Protein AF-A0AAD8BWB7-F1 (afdb_monomer)

InterPro domains:
  IPR016661 Prefoldin, subunit 4 [PTHR21100] (5-66)

Foldseek 3Di:
DDDDPPPVPPPQDPVNVVVVVVCVVVVVVVVVVVVVVVVVVVVVVVVVVVVVVVVVVVVDPDDDDDDD

Radius of gyration: 27.08 Å; Cα contacts (8 Å, |Δi|>4): 2; chains: 1; bounding box: 46×38×76 Å

Solvent-accessible surface area (backbone atoms only — not comparable to full-atom values): 4291 Å² total; per-residue (Å²): 139,93,82,76,87,74,73,73,80,72,80,75,46,73,69,52,52,52,50,51,56,49,48,52,56,51,49,52,54,52,50,54,53,51,53,54,48,53,53,50,52,50,53,51,50,55,50,48,54,51,50,53,53,49,63,67,53,62,82,49,97,66,87,81,82,80,88,130

Sequence (68 aa):
MAASMKDSDAQVTYEDQQKINRFARTNSRLMDFKEELAAKEKEFENLKDAEDELLMAEGDSDVVPYPF

pLDDT: mean 83.94, std 17.19, range [41.72, 98.31]

Organism: Biomphalaria pfeifferi (NCBI:txid112525)

Mean predicted aligned error: 10.82 Å

Structure (mmCIF, N/CA/C/O backbone):
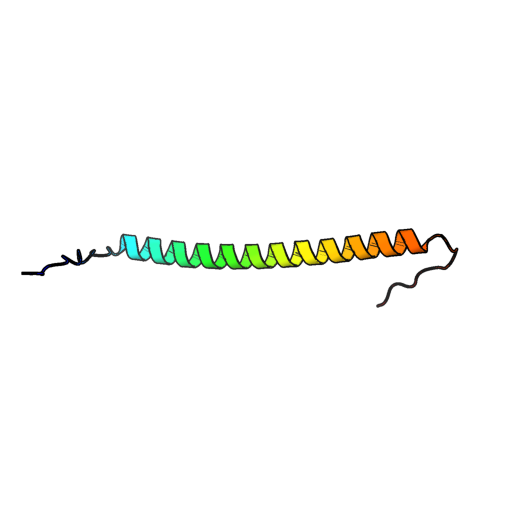data_AF-A0AAD8BWB7-F1
#
_entry.id   AF-A0AAD8BWB7-F1
#
loop_
_atom_site.group_PDB
_atom_site.id
_atom_site.type_symbol
_atom_site.label_atom_id
_atom_site.label_alt_id
_atom_site.label_comp_id
_atom_site.label_asym_id
_atom_site.label_entity_id
_atom_site.label_seq_id
_atom_site.pdbx_PDB_ins_code
_atom_site.Cartn_x
_atom_site.Cartn_y
_atom_site.Cartn_z
_atom_site.occupancy
_atom_site.B_iso_or_equiv
_atom_site.auth_seq_id
_atom_site.auth_comp_id
_atom_site.auth_asym_id
_atom_site.auth_atom_id
_atom_site.pdbx_PDB_model_num
ATOM 1 N N . MET A 1 1 ? 0.017 -31.269 43.462 1.00 41.72 1 MET A N 1
ATOM 2 C CA . MET A 1 1 ? -1.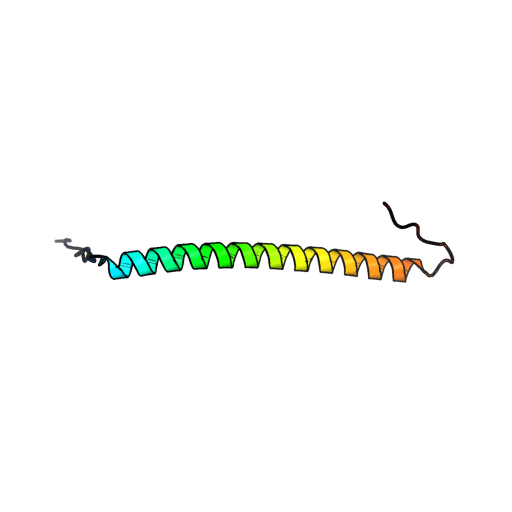354 -30.897 43.053 1.00 41.72 1 MET A CA 1
ATOM 3 C C . MET A 1 1 ? -1.249 -29.733 42.088 1.00 41.72 1 MET A C 1
ATOM 5 O O . MET A 1 1 ? -0.905 -28.642 42.516 1.00 41.72 1 MET A O 1
ATOM 9 N N . ALA A 1 2 ? -1.455 -29.990 40.798 1.00 58.41 2 ALA A N 1
ATOM 10 C CA . ALA A 1 2 ? -1.519 -28.967 39.763 1.00 58.41 2 ALA A CA 1
ATOM 11 C C . ALA A 1 2 ? -2.977 -28.854 39.305 1.00 58.41 2 ALA A C 1
ATOM 13 O O . ALA A 1 2 ? -3.498 -29.784 38.702 1.00 58.41 2 ALA A O 1
ATOM 14 N N . ALA A 1 3 ? -3.630 -27.763 39.689 1.00 51.81 3 ALA A N 1
ATOM 15 C CA . ALA A 1 3 ? -4.887 -27.226 39.163 1.00 51.81 3 ALA A CA 1
ATOM 16 C C . ALA A 1 3 ? -5.134 -25.959 40.000 1.00 51.81 3 ALA A C 1
ATOM 18 O O . ALA A 1 3 ? -5.088 -26.013 41.221 1.00 51.81 3 ALA A O 1
ATOM 19 N N . SER A 1 4 ? -5.300 -24.769 39.447 1.00 47.59 4 SER A N 1
ATOM 20 C CA . SER A 1 4 ? -6.222 -24.450 38.375 1.00 47.59 4 SER A CA 1
ATOM 21 C C . SER A 1 4 ? -5.693 -23.222 37.637 1.00 47.59 4 SER A C 1
ATOM 23 O O . SER A 1 4 ? -5.499 -22.165 38.241 1.00 47.59 4 SER A O 1
ATOM 25 N N . MET A 1 5 ? -5.448 -23.374 36.335 1.00 51.81 5 MET A N 1
ATOM 26 C CA . MET A 1 5 ? -5.518 -22.250 35.413 1.00 51.81 5 MET A CA 1
ATOM 27 C C . MET A 1 5 ? -6.956 -21.745 35.505 1.00 51.81 5 MET A C 1
ATOM 29 O O . MET A 1 5 ? -7.867 -22.349 34.946 1.00 51.81 5 MET A O 1
ATOM 33 N N . LYS A 1 6 ? -7.171 -20.679 36.281 1.00 47.81 6 LYS A N 1
ATOM 34 C CA . LYS A 1 6 ? -8.366 -19.861 36.122 1.00 47.81 6 LYS A CA 1
ATOM 35 C C . LYS A 1 6 ? -8.209 -19.194 34.769 1.00 47.81 6 LYS A C 1
ATOM 37 O O . LYS A 1 6 ? -7.605 -18.131 34.669 1.00 47.81 6 LYS A O 1
ATOM 42 N N . ASP A 1 7 ? -8.688 -19.895 33.752 1.00 53.03 7 ASP A N 1
ATOM 43 C CA . ASP A 1 7 ? -9.180 -19.293 32.531 1.00 53.03 7 ASP A CA 1
ATOM 44 C C . ASP A 1 7 ? -10.185 -18.244 33.004 1.00 53.03 7 ASP A C 1
ATOM 46 O O . ASP A 1 7 ? -11.279 -18.554 33.485 1.00 53.03 7 ASP A O 1
ATOM 50 N N . SER A 1 8 ? -9.713 -17.008 33.125 1.00 54.53 8 SER A N 1
ATOM 51 C CA . SER A 1 8 ? -10.565 -15.883 33.441 1.00 54.53 8 SER A CA 1
ATOM 52 C C . SER A 1 8 ? -11.445 -15.733 32.220 1.00 54.53 8 SER A C 1
ATOM 54 O O . SER A 1 8 ? -11.010 -15.141 31.236 1.00 54.53 8 SER A O 1
ATOM 56 N N . ASP A 1 9 ? -12.617 -16.359 32.299 1.00 61.69 9 ASP A N 1
ATOM 57 C CA . ASP A 1 9 ? -13.695 -16.353 31.321 1.00 61.69 9 ASP A CA 1
ATOM 58 C C . ASP A 1 9 ? -14.086 -14.888 31.094 1.00 61.69 9 ASP A C 1
ATOM 60 O O . ASP A 1 9 ? -14.905 -14.298 31.806 1.00 61.69 9 ASP A O 1
ATOM 64 N N . ALA A 1 10 ? -13.323 -14.235 30.218 1.00 71.31 10 ALA A N 1
ATOM 65 C CA . ALA A 1 10 ? -13.391 -12.812 29.989 1.00 71.31 10 ALA A CA 1
ATOM 66 C C . ALA A 1 10 ? -14.720 -12.564 29.291 1.00 71.31 10 ALA A C 1
ATOM 68 O O . ALA A 1 10 ? -14.881 -12.846 28.105 1.00 71.31 10 ALA A O 1
ATOM 69 N N . GLN A 1 11 ? -15.697 -12.078 30.053 1.00 80.69 11 GLN A N 1
ATOM 70 C CA . GLN A 1 11 ? -17.009 -11.759 29.519 1.00 80.69 11 GLN A CA 1
ATOM 71 C C . GLN A 1 11 ? -16.873 -10.578 28.559 1.00 80.69 11 GLN A C 1
ATOM 73 O O . GLN A 1 11 ? -16.768 -9.426 28.977 1.00 80.69 11 GLN A O 1
ATOM 78 N N . VAL A 1 12 ? -16.852 -10.880 27.261 1.00 82.94 12 VAL A N 1
ATOM 79 C CA . VAL A 1 12 ? -16.856 -9.880 26.194 1.00 82.94 12 VAL A CA 1
ATOM 80 C C . VAL A 1 12 ? -18.212 -9.191 26.213 1.00 82.94 12 VAL A C 1
ATOM 82 O O . VAL A 1 12 ? -19.248 -9.813 25.962 1.00 82.94 12 VAL A O 1
ATOM 85 N N . THR A 1 13 ? -18.220 -7.901 26.534 1.00 92.06 13 THR A N 1
ATOM 86 C CA . THR A 1 13 ? -19.460 -7.127 26.531 1.00 92.06 13 THR A CA 1
ATOM 87 C C . THR A 1 13 ? -19.925 -6.877 25.095 1.00 92.06 13 THR A C 1
ATOM 89 O O . THR A 1 13 ? -19.151 -6.950 24.138 1.00 92.06 13 THR A O 1
ATOM 92 N N . TYR A 1 14 ? -21.202 -6.533 24.914 1.00 93.38 14 TYR A N 1
ATOM 93 C CA . TYR A 1 14 ? -21.712 -6.145 23.594 1.00 93.38 14 TYR A CA 1
ATOM 94 C C . TYR A 1 14 ? -20.920 -4.969 22.992 1.00 93.38 14 TYR A C 1
ATOM 96 O O . TYR A 1 14 ? -20.639 -4.953 21.793 1.00 93.38 14 TYR A O 1
ATOM 104 N N . GLU A 1 15 ? -20.508 -4.012 23.828 1.00 94.75 15 GLU A N 1
ATOM 105 C CA . GLU A 1 15 ? -19.682 -2.881 23.405 1.00 94.75 15 GLU A CA 1
ATOM 106 C C . GLU A 1 15 ? -18.295 -3.338 22.921 1.00 94.75 15 GLU A C 1
ATOM 108 O O . GLU A 1 15 ? -17.804 -2.863 21.893 1.00 94.75 15 GLU A O 1
ATOM 113 N N . ASP A 1 16 ? -17.684 -4.311 23.602 1.00 94.94 16 ASP A N 1
ATOM 114 C CA . ASP A 1 16 ? -16.406 -4.894 23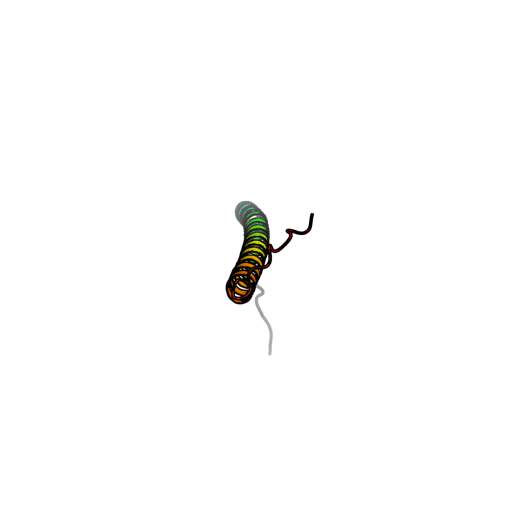.185 1.00 94.94 16 ASP A CA 1
ATOM 115 C C . ASP A 1 16 ? -16.541 -5.636 21.857 1.00 94.94 16 ASP A C 1
ATOM 117 O O . ASP A 1 16 ? -15.717 -5.447 20.964 1.00 94.94 16 ASP A O 1
ATOM 121 N N . GLN A 1 17 ? -17.625 -6.390 21.655 1.00 94.56 17 GLN A N 1
ATOM 122 C CA . GLN A 1 17 ? -17.883 -7.052 20.376 1.00 94.56 17 GLN A CA 1
ATOM 123 C C . GLN A 1 17 ? -18.040 -6.040 19.229 1.00 94.56 17 GLN A C 1
ATOM 125 O O . GLN A 1 17 ? -17.545 -6.265 18.120 1.00 94.56 17 GLN A O 1
ATOM 130 N N . GLN A 1 18 ? -18.686 -4.895 19.477 1.00 97.00 18 GLN A N 1
ATOM 131 C CA . GLN A 1 18 ? -18.771 -3.817 18.489 1.00 97.00 18 GLN A CA 1
ATOM 132 C C . GLN A 1 18 ? -17.391 -3.231 18.162 1.00 97.00 18 GLN A C 1
ATOM 134 O O . GLN A 1 18 ? -17.090 -2.999 16.985 1.00 97.00 18 GLN A O 1
ATOM 139 N N . LYS A 1 19 ? -16.538 -3.030 19.174 1.00 97.38 19 LYS A N 1
ATOM 140 C CA . LYS A 1 19 ? -15.153 -2.563 18.998 1.00 97.38 19 LYS A CA 1
ATOM 141 C C . LYS A 1 19 ? -14.313 -3.579 18.225 1.00 97.38 19 LYS A C 1
ATOM 143 O O . LYS A 1 19 ? -13.649 -3.184 17.270 1.00 97.38 19 LYS A O 1
ATOM 148 N N . ILE A 1 20 ? -14.414 -4.868 18.549 1.00 96.44 20 ILE A N 1
ATOM 149 C CA . ILE A 1 20 ? -13.744 -5.967 17.837 1.00 96.44 20 ILE A CA 1
ATOM 150 C C . ILE A 1 20 ? -14.165 -5.978 16.365 1.00 96.44 20 ILE A C 1
ATOM 152 O O . ILE A 1 20 ? -13.318 -5.964 15.475 1.00 96.44 20 ILE A O 1
ATOM 156 N N . ASN A 1 21 ? -15.467 -5.898 16.084 1.00 96.69 21 ASN A N 1
ATOM 157 C CA . ASN A 1 21 ? -15.977 -5.893 14.711 1.00 96.69 21 ASN A CA 1
ATOM 158 C C . ASN A 1 21 ? -15.558 -4.637 13.933 1.00 96.69 21 ASN A C 1
ATOM 160 O O . ASN A 1 21 ? -15.379 -4.675 12.712 1.00 96.69 21 ASN A O 1
ATOM 164 N N . ARG A 1 22 ? -15.433 -3.490 14.608 1.00 97.94 22 ARG A N 1
ATOM 165 C CA . ARG A 1 22 ? -14.913 -2.264 13.994 1.00 97.94 22 ARG A CA 1
ATOM 166 C C . ARG A 1 22 ? -13.420 -2.393 13.702 1.00 97.94 22 ARG A C 1
ATOM 168 O O . ARG A 1 22 ? -13.002 -2.026 12.604 1.00 97.94 22 ARG A O 1
ATOM 175 N N . PHE A 1 23 ? -12.650 -2.929 14.645 1.00 97.88 23 PHE A N 1
ATOM 176 C CA . PHE A 1 23 ? -11.223 -3.174 14.482 1.00 97.88 23 PHE A CA 1
ATOM 177 C C . PHE A 1 23 ? -10.969 -4.128 13.320 1.00 97.88 23 PHE A C 1
ATOM 179 O O . PHE A 1 23 ? -10.243 -3.759 12.409 1.00 97.88 23 PHE A O 1
ATOM 186 N N . ALA A 1 24 ? -11.640 -5.283 13.287 1.00 98.19 24 ALA A N 1
ATOM 187 C CA . ALA A 1 24 ? -11.499 -6.264 12.216 1.00 98.19 24 ALA A CA 1
ATOM 188 C C . ALA A 1 24 ? -11.739 -5.635 10.835 1.00 98.19 24 ALA A C 1
ATOM 190 O O . ALA A 1 24 ? -10.879 -5.717 9.965 1.00 98.19 24 ALA A O 1
ATOM 191 N N . ARG A 1 25 ? -12.849 -4.901 10.662 1.00 98.06 25 ARG A N 1
ATOM 192 C CA . ARG A 1 25 ? -13.156 -4.208 9.396 1.00 98.06 25 ARG A CA 1
ATOM 193 C C . ARG A 1 25 ? -12.121 -3.150 9.022 1.00 98.06 25 ARG A C 1
ATOM 195 O O . ARG A 1 25 ? -11.784 -3.007 7.852 1.00 98.06 25 ARG A O 1
ATOM 202 N N . THR A 1 26 ? -11.647 -2.388 10.002 1.00 97.81 26 THR A N 1
ATOM 203 C CA . THR A 1 26 ? -10.648 -1.336 9.767 1.00 97.81 26 THR A CA 1
ATOM 204 C C . THR A 1 26 ? -9.294 -1.943 9.420 1.00 97.81 26 THR A C 1
ATOM 206 O O . THR A 1 26 ? -8.618 -1.454 8.524 1.00 97.81 26 THR A O 1
ATOM 209 N N . ASN A 1 27 ? -8.922 -3.030 10.092 1.00 98.06 27 ASN A N 1
ATOM 210 C CA . ASN A 1 27 ? -7.670 -3.728 9.872 1.00 98.06 27 ASN A CA 1
ATOM 211 C C . ASN A 1 27 ? -7.638 -4.415 8.504 1.00 98.06 27 ASN A C 1
ATOM 213 O O . ASN A 1 27 ? -6.638 -4.283 7.816 1.00 98.06 27 ASN A O 1
ATOM 217 N N . SER A 1 28 ? -8.726 -5.067 8.074 1.00 98.00 28 SER A N 1
ATOM 218 C CA . SER A 1 28 ? -8.819 -5.617 6.713 1.00 98.00 28 SER A CA 1
ATOM 219 C C . SER A 1 28 ? -8.596 -4.531 5.663 1.00 98.00 28 SER A C 1
ATOM 221 O O . SER A 1 28 ? -7.685 -4.651 4.860 1.00 98.00 28 SER A O 1
ATOM 223 N N . ARG A 1 29 ? -9.313 -3.404 5.766 1.00 98.31 29 ARG A N 1
ATOM 224 C CA . ARG A 1 29 ? -9.121 -2.263 4.855 1.00 98.31 29 ARG A CA 1
ATOM 225 C C . ARG A 1 29 ? -7.696 -1.716 4.866 1.00 98.31 29 ARG A C 1
ATOM 227 O O . ARG A 1 29 ? -7.178 -1.328 3.830 1.00 98.31 29 ARG A O 1
ATOM 234 N N . LEU A 1 30 ? -7.074 -1.644 6.042 1.00 97.88 30 LEU A N 1
ATOM 235 C CA . LEU A 1 30 ? -5.688 -1.201 6.162 1.00 97.88 30 LEU A CA 1
ATOM 236 C C . LEU A 1 30 ? -4.730 -2.158 5.443 1.00 97.88 30 LEU A C 1
ATOM 238 O O . LEU A 1 30 ? -3.776 -1.687 4.835 1.00 97.88 30 LEU A O 1
ATOM 242 N N . MET A 1 31 ? -4.960 -3.469 5.535 1.00 98.19 31 MET A N 1
ATOM 243 C CA . MET A 1 31 ? -4.148 -4.455 4.821 1.00 98.19 31 MET A CA 1
ATOM 244 C C . MET A 1 31 ? -4.351 -4.341 3.313 1.00 98.19 31 MET A C 1
ATOM 246 O O . MET A 1 31 ? -3.356 -4.227 2.607 1.00 98.19 31 MET A O 1
ATOM 250 N N . ASP A 1 32 ? -5.598 -4.230 2.846 1.00 98.12 32 ASP A N 1
ATOM 251 C CA . ASP A 1 32 ? -5.907 -4.035 1.423 1.00 98.12 32 ASP A CA 1
ATOM 252 C C . ASP A 1 32 ? -5.161 -2.808 0.860 1.00 98.12 32 ASP A C 1
ATOM 254 O O . ASP A 1 32 ? -4.483 -2.890 -0.162 1.00 98.12 32 ASP A O 1
ATOM 258 N N . PHE A 1 33 ? -5.199 -1.674 1.573 1.00 98.19 33 PHE A N 1
ATOM 259 C CA . PHE A 1 33 ? -4.483 -0.464 1.153 1.00 98.19 33 PHE A CA 1
ATOM 260 C C . PHE A 1 33 ? -2.960 -0.606 1.195 1.00 98.19 33 PHE A C 1
ATOM 262 O O . PHE A 1 33 ? -2.268 0.004 0.383 1.00 98.19 33 PHE A O 1
ATOM 269 N N . LYS A 1 34 ? -2.410 -1.383 2.135 1.00 98.25 34 LYS A N 1
ATOM 270 C CA . LYS A 1 34 ? -0.966 -1.654 2.177 1.00 98.25 34 LYS A CA 1
ATOM 271 C C . LYS A 1 34 ? -0.522 -2.522 1.005 1.00 98.25 34 LYS A C 1
ATOM 273 O O . LYS A 1 34 ? 0.546 -2.276 0.457 1.00 98.25 34 LYS A O 1
ATOM 278 N N . GLU A 1 35 ? -1.324 -3.512 0.629 1.00 9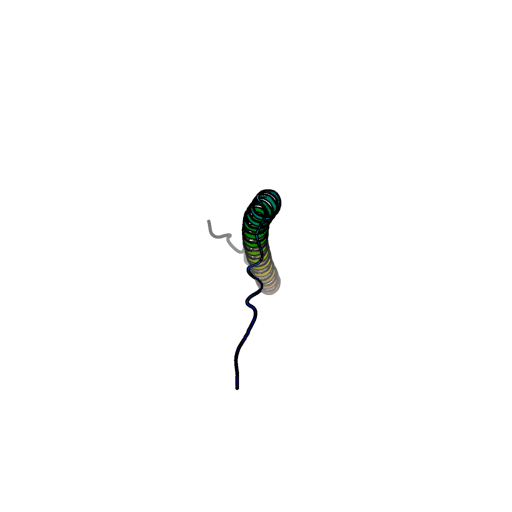8.31 35 GLU A N 1
ATOM 279 C CA . GLU A 1 35 ? -1.055 -4.355 -0.537 1.00 98.31 35 GLU A CA 1
ATOM 280 C C . GLU A 1 35 ? -1.122 -3.543 -1.834 1.00 98.31 35 GLU A C 1
ATOM 282 O O . GLU A 1 35 ? -0.220 -3.641 -2.665 1.00 98.31 35 GLU A O 1
ATOM 287 N N . GLU A 1 36 ? -2.135 -2.683 -1.979 1.00 98.19 36 GLU A N 1
ATOM 288 C CA . GLU A 1 36 ? -2.252 -1.776 -3.125 1.00 98.19 36 GLU A CA 1
ATOM 289 C C . GLU A 1 36 ? -1.060 -0.812 -3.212 1.00 98.19 36 GLU A C 1
ATOM 291 O O . GLU A 1 36 ? -0.488 -0.630 -4.289 1.00 98.19 36 GLU A O 1
ATOM 296 N N . LEU A 1 37 ? -0.640 -0.239 -2.079 1.00 97.88 37 LEU A N 1
ATOM 297 C CA . LEU A 1 37 ? 0.528 0.637 -2.022 1.00 97.88 37 LEU A CA 1
ATOM 298 C C . LEU A 1 37 ? 1.800 -0.097 -2.457 1.00 97.88 37 LEU A C 1
ATOM 300 O O . LEU A 1 37 ? 2.510 0.398 -3.326 1.00 97.88 37 LEU A O 1
ATOM 304 N N . ALA A 1 38 ? 2.049 -1.293 -1.921 1.00 98.12 38 ALA A N 1
ATOM 305 C CA . ALA A 1 38 ? 3.220 -2.089 -2.282 1.00 98.12 38 ALA A CA 1
ATOM 306 C C . ALA A 1 38 ? 3.221 -2.473 -3.774 1.00 98.12 38 ALA A C 1
ATOM 308 O O . ALA A 1 38 ? 4.264 -2.461 -4.428 1.00 98.12 38 ALA A O 1
ATOM 309 N 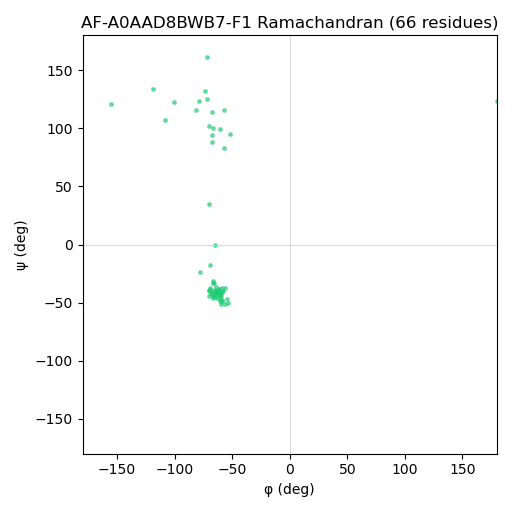N . ALA A 1 39 ? 2.050 -2.784 -4.341 1.00 98.00 39 ALA A N 1
ATOM 310 C CA . ALA A 1 39 ? 1.919 -3.052 -5.770 1.00 98.00 39 ALA A CA 1
ATOM 311 C C . ALA A 1 39 ? 2.270 -1.817 -6.616 1.00 98.00 39 ALA A C 1
ATOM 313 O O . ALA A 1 39 ? 2.960 -1.945 -7.628 1.00 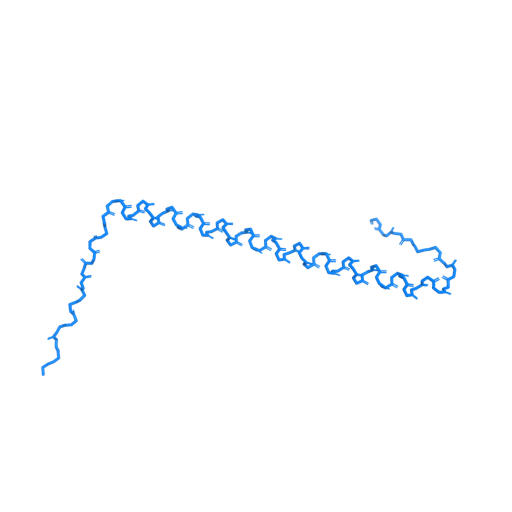98.00 39 ALA A O 1
ATOM 314 N N . LYS A 1 40 ? 1.836 -0.625 -6.187 1.00 97.81 40 LYS A N 1
ATOM 315 C CA . LYS A 1 40 ? 2.144 0.643 -6.860 1.00 97.81 40 LYS A CA 1
ATOM 316 C C . LYS A 1 40 ? 3.606 1.052 -6.729 1.00 97.81 40 LYS A C 1
ATOM 318 O O . LYS A 1 40 ? 4.175 1.528 -7.705 1.00 97.81 40 LYS A O 1
ATOM 323 N N . GLU A 1 41 ? 4.222 0.838 -5.570 1.00 98.12 41 GLU A N 1
ATOM 324 C CA . GLU A 1 41 ? 5.661 1.054 -5.376 1.00 98.12 41 GLU A CA 1
ATOM 325 C C . GLU A 1 41 ? 6.474 0.170 -6.326 1.00 98.12 41 GLU A C 1
ATOM 327 O O . GLU A 1 41 ? 7.353 0.670 -7.019 1.00 98.12 41 GLU A O 1
ATOM 332 N N . LYS A 1 42 ? 6.102 -1.108 -6.461 1.00 98.00 42 LYS A N 1
ATOM 333 C CA . LYS A 1 42 ? 6.746 -2.021 -7.412 1.00 98.00 42 LYS A CA 1
ATOM 334 C C . LYS A 1 42 ? 6.546 -1.601 -8.871 1.00 98.00 42 LYS A C 1
ATOM 336 O O . LYS A 1 42 ? 7.475 -1.681 -9.666 1.00 98.00 42 LYS A O 1
ATOM 341 N N . GLU A 1 43 ? 5.337 -1.185 -9.249 1.00 97.38 43 GLU A N 1
ATOM 342 C CA . GLU A 1 43 ? 5.067 -0.669 -10.600 1.00 97.38 43 GLU A CA 1
ATOM 343 C C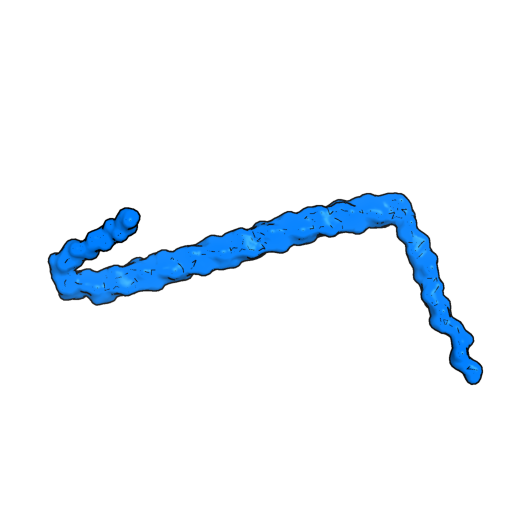 . GLU A 1 43 ? 5.94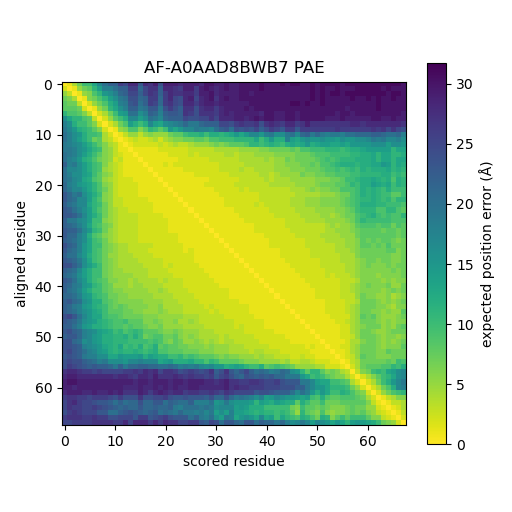5 0.553 -10.901 1.00 97.38 43 GLU A C 1
ATOM 345 O O . GLU A 1 43 ? 6.510 0.658 -11.985 1.00 97.38 43 GLU A O 1
ATOM 350 N N . PHE A 1 44 ? 6.109 1.439 -9.921 1.00 96.88 44 PHE A N 1
ATOM 351 C CA . PHE A 1 44 ? 6.955 2.617 -10.038 1.00 96.88 44 PHE A CA 1
ATOM 352 C C . PHE A 1 44 ? 8.448 2.285 -10.135 1.00 96.88 44 PHE A C 1
ATOM 354 O O . PHE A 1 44 ? 9.139 2.886 -10.953 1.00 96.88 44 PHE A O 1
ATOM 361 N N . GLU A 1 45 ? 8.944 1.331 -9.345 1.00 97.75 45 GLU A N 1
ATOM 362 C CA . GLU A 1 45 ? 10.319 0.828 -9.468 1.00 97.75 45 GLU A CA 1
ATOM 363 C C . GLU A 1 45 ? 10.569 0.247 -10.862 1.00 97.75 45 GLU A C 1
ATOM 365 O O . GLU A 1 45 ? 11.508 0.664 -11.527 1.00 97.75 45 GLU A O 1
ATOM 370 N N . ASN A 1 46 ? 9.665 -0.598 -11.369 1.00 95.88 46 ASN A N 1
ATOM 371 C CA . ASN A 1 46 ? 9.789 -1.147 -12.723 1.00 95.88 46 ASN A CA 1
ATOM 372 C C . ASN A 1 46 ? 9.831 -0.050 -13.804 1.00 95.88 46 ASN A C 1
ATOM 374 O O . ASN A 1 46 ? 10.529 -0.193 -14.803 1.00 95.88 46 ASN A O 1
ATOM 378 N N . LEU A 1 47 ? 9.055 1.029 -13.638 1.00 95.06 47 LEU A N 1
ATOM 379 C CA . LEU A 1 47 ? 9.053 2.153 -14.579 1.00 95.06 47 LEU A CA 1
ATOM 380 C C . LEU A 1 47 ? 10.358 2.950 -14.528 1.00 95.06 47 LEU A C 1
ATOM 382 O O . LEU A 1 47 ? 10.822 3.393 -15.573 1.00 95.06 47 LEU A O 1
ATOM 386 N N . LYS A 1 48 ? 10.944 3.117 -13.340 1.00 95.56 48 LYS A N 1
ATOM 387 C CA . LYS A 1 48 ? 12.259 3.747 -13.184 1.00 95.56 48 LYS A CA 1
ATOM 388 C C . LYS A 1 48 ? 13.369 2.911 -13.794 1.00 95.56 48 LYS A C 1
ATOM 390 O O . LYS A 1 48 ? 14.195 3.454 -14.511 1.00 95.56 48 LYS A O 1
ATOM 395 N N . ASP A 1 49 ? 13.350 1.603 -13.559 1.00 94.94 49 ASP A N 1
ATOM 396 C CA . ASP A 1 49 ? 14.320 0.695 -14.167 1.00 94.94 49 ASP A CA 1
ATOM 397 C C . ASP A 1 49 ? 14.222 0.768 -15.701 1.00 94.94 49 ASP A C 1
ATOM 399 O O . ASP A 1 49 ? 15.237 0.871 -16.384 1.00 94.94 49 ASP A O 1
ATOM 403 N N . ALA A 1 50 ? 13.001 0.816 -16.250 1.00 90.25 50 ALA A N 1
ATOM 404 C CA . ALA 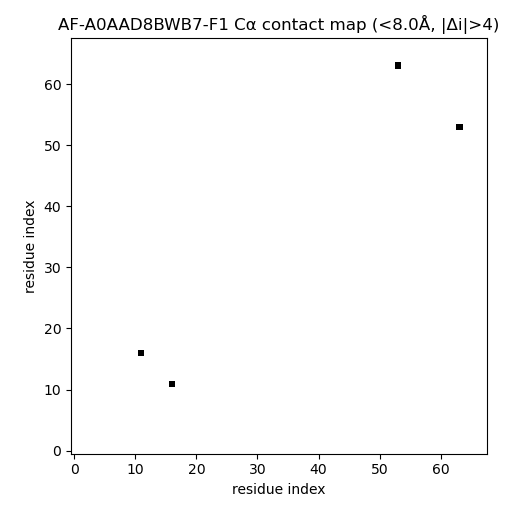A 1 50 ? 12.787 1.011 -17.683 1.00 90.25 50 ALA A CA 1
ATOM 405 C C . ALA A 1 50 ? 13.262 2.392 -18.184 1.00 90.25 50 ALA A C 1
ATOM 407 O O . ALA A 1 50 ? 13.825 2.481 -19.272 1.00 90.25 50 ALA A O 1
ATOM 408 N N . GLU A 1 51 ? 13.049 3.467 -17.418 1.00 90.00 51 GLU A N 1
ATOM 409 C CA . GLU A 1 51 ? 13.570 4.810 -17.723 1.00 90.00 51 GLU A CA 1
ATOM 410 C C . GLU A 1 51 ? 15.106 4.811 -17.778 1.00 90.00 51 GLU A C 1
ATOM 412 O O . GLU A 1 51 ? 15.685 5.309 -18.745 1.00 90.00 51 GLU A O 1
ATOM 417 N N . ASP A 1 52 ? 15.760 4.201 -16.790 1.00 90.50 52 ASP A N 1
ATOM 418 C CA . ASP A 1 52 ? 17.218 4.092 -16.722 1.00 90.50 52 ASP A CA 1
ATOM 419 C C . ASP A 1 52 ? 17.775 3.236 -17.876 1.00 90.50 52 ASP A C 1
ATOM 421 O O . ASP A 1 52 ? 18.781 3.601 -18.490 1.00 90.50 52 ASP A O 1
ATOM 425 N N . GLU A 1 53 ? 17.115 2.125 -18.223 1.00 87.06 53 GLU A N 1
ATOM 426 C CA . GLU A 1 53 ? 17.468 1.300 -19.387 1.00 87.06 53 GLU A CA 1
ATOM 427 C C . GLU A 1 53 ? 17.371 2.083 -20.704 1.00 87.06 53 GLU A C 1
ATOM 429 O O . GLU A 1 53 ? 18.275 1.991 -21.540 1.00 87.06 53 GLU A O 1
ATOM 434 N N . LEU A 1 54 ? 16.313 2.881 -20.883 1.00 84.50 54 LEU A N 1
ATOM 435 C CA . LEU A 1 54 ? 16.148 3.738 -22.058 1.00 84.50 54 LEU A CA 1
ATOM 436 C C . LEU A 1 54 ? 17.250 4.797 -22.138 1.00 84.50 54 LEU A C 1
ATOM 438 O O . LEU A 1 54 ? 17.857 4.962 -23.193 1.00 84.50 54 LEU A O 1
ATOM 442 N N . LEU A 1 55 ? 17.562 5.466 -21.026 1.00 84.94 55 LEU A N 1
ATOM 443 C CA . LEU A 1 55 ? 18.602 6.496 -20.975 1.00 84.94 55 LEU A CA 1
ATOM 444 C C . LEU A 1 55 ? 19.992 5.908 -21.279 1.00 84.94 55 LEU A C 1
ATOM 446 O O . LEU A 1 55 ? 20.794 6.526 -21.979 1.00 84.94 55 LEU A O 1
ATOM 450 N N . MET A 1 56 ? 20.274 4.683 -20.823 1.00 81.88 56 MET A N 1
ATOM 451 C CA . MET A 1 56 ? 21.492 3.958 -21.208 1.00 81.88 56 MET A CA 1
ATOM 452 C C . MET A 1 56 ? 21.517 3.575 -22.697 1.00 81.88 56 MET A C 1
ATOM 454 O O . MET A 1 56 ? 22.599 3.516 -23.286 1.00 81.88 56 MET A O 1
ATOM 458 N N . ALA A 1 57 ? 20.357 3.320 -23.308 1.00 73.12 57 ALA A N 1
ATOM 459 C CA . ALA A 1 57 ? 20.234 2.977 -24.724 1.00 73.12 57 ALA A CA 1
ATOM 460 C C . ALA A 1 57 ? 20.340 4.193 -25.670 1.00 73.12 57 ALA A C 1
ATOM 462 O O . ALA A 1 57 ? 20.760 4.027 -26.812 1.00 73.12 57 ALA A O 1
ATOM 463 N N . GLU A 1 58 ? 20.050 5.416 -25.204 1.00 63.66 58 GLU A N 1
ATOM 464 C CA . GLU A 1 58 ? 20.102 6.668 -25.993 1.00 63.66 58 GLU A CA 1
ATOM 465 C C . GLU A 1 58 ? 21.514 7.078 -26.488 1.00 63.66 58 GLU A C 1
ATOM 467 O O . GLU A 1 58 ? 21.668 8.087 -27.179 1.00 63.66 58 GLU A O 1
ATOM 472 N N . GLY A 1 59 ? 22.561 6.299 -26.180 1.00 59.03 59 GLY A N 1
ATOM 473 C CA . GLY A 1 59 ? 23.916 6.477 -26.721 1.00 59.03 59 GLY A CA 1
ATOM 474 C C . GLY A 1 59 ? 24.068 6.157 -28.217 1.00 59.03 59 GLY A C 1
ATOM 475 O O . GLY A 1 59 ? 25.032 6.621 -28.827 1.00 59.03 59 GLY A O 1
ATOM 476 N N . ASP A 1 60 ? 23.117 5.432 -28.812 1.00 61.25 60 ASP A N 1
ATOM 477 C CA . ASP A 1 60 ? 22.998 5.210 -30.257 1.00 61.25 60 ASP A CA 1
ATOM 478 C C . ASP A 1 60 ? 21.652 5.786 -30.732 1.00 61.25 60 ASP A C 1
ATOM 480 O O . ASP A 1 60 ? 20.624 5.621 -30.085 1.00 61.25 60 ASP A O 1
ATOM 484 N N . SER A 1 61 ? 21.659 6.534 -31.838 1.00 59.91 61 SER A N 1
ATOM 485 C CA . SER A 1 61 ? 20.609 7.468 -32.284 1.00 59.91 61 SER A CA 1
ATOM 486 C C . SER A 1 61 ? 19.287 6.843 -32.771 1.00 59.91 61 SER A C 1
ATOM 488 O O . SER A 1 61 ? 18.680 7.350 -33.721 1.00 59.91 61 SER A O 1
ATOM 490 N N . ASP A 1 62 ? 18.843 5.743 -32.177 1.00 65.69 62 ASP A N 1
ATOM 491 C CA . ASP A 1 62 ? 17.720 4.953 -32.661 1.00 65.69 62 ASP A CA 1
ATOM 492 C C . ASP A 1 62 ? 16.445 5.256 -31.865 1.00 65.69 62 ASP A C 1
ATOM 494 O O . ASP A 1 62 ? 16.373 5.129 -30.646 1.00 65.69 62 ASP A O 1
ATOM 498 N N . VAL A 1 63 ? 15.404 5.686 -32.579 1.00 70.38 63 VAL A N 1
ATOM 499 C CA . VAL A 1 63 ? 14.066 5.932 -32.026 1.00 70.38 63 VAL A CA 1
ATOM 500 C C . VAL A 1 63 ? 13.553 4.649 -31.368 1.00 70.38 63 VAL A C 1
ATOM 502 O O . VAL A 1 63 ? 13.306 3.669 -32.072 1.00 70.38 63 VAL A O 1
ATOM 505 N N . VAL A 1 64 ? 13.348 4.655 -30.047 1.00 70.69 64 VAL A N 1
ATOM 506 C CA . VAL A 1 64 ? 12.822 3.489 -29.320 1.00 70.69 64 VAL A CA 1
ATOM 507 C C . VAL A 1 64 ? 11.290 3.432 -29.447 1.00 70.69 64 VAL A C 1
ATOM 509 O O . VAL A 1 64 ? 10.604 4.342 -28.972 1.00 70.69 64 VAL A O 1
ATOM 512 N N . PRO A 1 65 ? 10.706 2.400 -30.087 1.00 75.81 65 PRO A N 1
ATOM 513 C CA . PRO A 1 65 ? 9.256 2.277 -30.227 1.00 75.81 65 PRO A CA 1
ATOM 514 C C . PRO A 1 65 ? 8.598 1.874 -28.903 1.00 75.81 65 PRO A C 1
ATOM 516 O O . PRO A 1 65 ? 9.010 0.900 -28.276 1.00 75.81 65 PRO A O 1
ATOM 519 N N . TYR A 1 66 ? 7.527 2.569 -28.511 1.00 77.06 66 TYR A N 1
ATOM 520 C CA . TYR A 1 66 ? 6.725 2.187 -27.347 1.00 77.06 66 TYR A CA 1
ATOM 521 C C . TYR A 1 66 ? 5.775 1.027 -27.705 1.00 77.06 66 TYR A C 1
ATOM 523 O O . TYR A 1 66 ? 5.002 1.167 -28.659 1.00 77.06 66 TYR A O 1
ATOM 531 N N . PRO A 1 67 ? 5.818 -0.115 -26.993 1.00 72.31 67 PRO A N 1
ATOM 532 C CA . PRO A 1 67 ? 4.917 -1.231 -27.256 1.00 72.31 67 PRO A CA 1
ATOM 533 C C . PRO A 1 67 ? 3.491 -0.893 -26.792 1.00 72.31 67 PRO A C 1
ATOM 535 O O . PRO A 1 67 ? 3.282 -0.508 -25.643 1.00 72.31 67 PRO A O 1
ATOM 538 N N . PHE A 1 68 ? 2.529 -1.021 -27.711 1.00 56.69 68 PHE A N 1
ATOM 539 C CA . PHE A 1 68 ? 1.089 -0.865 -27.466 1.00 56.69 68 PHE A CA 1
ATOM 540 C C . PHE A 1 68 ? 0.455 -2.164 -26.965 1.00 56.69 68 PHE A C 1
ATOM 542 O O . PHE A 1 68 ? 0.850 -3.239 -27.478 1.00 56.69 68 PHE A O 1
#

Secondary structure (DSSP, 8-state):
-------------HHHHHHHHHHHHHHHHHHHHHHHHHHHHHHHHHHHHHHHHHHHHTTS----PPP-